Protein AF-A0A6N2E1J9-F1 (afdb_monomer_lite)

Foldseek 3Di:
DCVVVVVVVVVQLCQPDDPVCSVVSVVVVVVVVVVCVPVLVVQLVVQCVVVVDNVSSVVVVVVVVVVVCVVCVPDDRRPPDPPPVPDDD

Structure (mmCIF, N/CA/C/O backbone):
data_AF-A0A6N2E1J9-F1
#
_entry.id   AF-A0A6N2E1J9-F1
#
loop_
_atom_site.group_PDB
_atom_site.id
_atom_site.type_symbol
_atom_site.label_atom_id
_atom_site.label_alt_id
_atom_site.label_comp_id
_atom_site.label_asym_id
_atom_site.label_entity_id
_atom_site.label_seq_id
_atom_site.pdbx_PDB_ins_code
_atom_site.Cartn_x
_atom_site.Cartn_y
_atom_site.Cartn_z
_atom_site.occupancy
_atom_site.B_iso_or_equiv
_atom_site.auth_seq_id
_atom_site.auth_comp_id
_atom_site.auth_asym_id
_atom_site.auth_atom_id
_atom_site.pdbx_PDB_model_num
ATOM 1 N N . PHE A 1 1 ? 6.678 11.576 2.866 1.00 53.28 1 PHE A N 1
ATOM 2 C CA . PHE A 1 1 ? 5.508 12.446 3.098 1.00 53.28 1 PHE A CA 1
ATOM 3 C C . PHE A 1 1 ? 4.255 11.652 2.709 1.00 53.28 1 PHE A C 1
ATOM 5 O O . PHE A 1 1 ? 3.925 11.590 1.539 1.00 53.28 1 PHE A O 1
ATOM 12 N N . PHE A 1 2 ? 3.622 10.951 3.660 1.00 70.31 2 PHE A N 1
ATOM 13 C CA . PHE A 1 2 ? 2.387 10.161 3.440 1.00 70.31 2 PHE A CA 1
ATOM 14 C C . PHE A 1 2 ? 1.354 10.400 4.557 1.00 70.31 2 PHE A C 1
ATOM 16 O O . PHE A 1 2 ? 0.462 9.586 4.768 1.00 70.31 2 PHE A O 1
ATOM 23 N N . GLY A 1 3 ? 1.491 11.502 5.304 1.00 86.19 3 GLY A N 1
ATOM 24 C CA . GLY A 1 3 ? 0.724 11.776 6.526 1.00 86.19 3 GLY A CA 1
ATOM 25 C C . GLY A 1 3 ? -0.794 11.664 6.349 1.00 86.19 3 GLY A C 1
ATOM 26 O O . GLY A 1 3 ? -1.406 10.894 7.086 1.00 86.19 3 GLY A O 1
ATOM 27 N N . PRO A 1 4 ? -1.400 12.334 5.349 1.00 92.12 4 PRO A N 1
ATOM 28 C CA . PRO A 1 4 ? -2.843 12.255 5.130 1.00 92.12 4 PRO A CA 1
ATOM 29 C C . PRO A 1 4 ? -3.333 10.836 4.817 1.00 92.12 4 PRO A C 1
ATOM 31 O O . PRO A 1 4 ? -4.280 10.367 5.439 1.00 92.12 4 PRO A O 1
ATOM 34 N N . VAL A 1 5 ? -2.648 10.118 3.919 1.00 89.19 5 VAL A N 1
ATOM 35 C CA . VAL A 1 5 ? -2.996 8.733 3.547 1.00 89.19 5 VAL A CA 1
ATOM 36 C C . VAL A 1 5 ? -2.841 7.782 4.735 1.00 89.19 5 VAL A C 1
ATOM 38 O O . VAL A 1 5 ? -3.713 6.957 4.990 1.00 89.19 5 VAL A O 1
ATOM 41 N N . GLN A 1 6 ? -1.761 7.918 5.505 1.00 89.38 6 GLN A N 1
ATOM 42 C CA . GLN A 1 6 ? -1.503 7.083 6.679 1.00 89.38 6 GLN A CA 1
ATOM 43 C C . GLN A 1 6 ? -2.498 7.341 7.817 1.00 89.38 6 GLN A C 1
ATOM 45 O O . GLN A 1 6 ? -2.907 6.397 8.494 1.00 89.38 6 GLN A O 1
ATOM 50 N N . ALA A 1 7 ? -2.900 8.596 8.032 1.00 91.69 7 ALA A N 1
ATOM 51 C CA . ALA A 1 7 ? -3.925 8.947 9.011 1.00 91.69 7 ALA A CA 1
ATOM 52 C C . ALA A 1 7 ? -5.313 8.444 8.580 1.00 91.69 7 ALA A C 1
ATOM 54 O O . ALA A 1 7 ? -6.018 7.830 9.382 1.00 91.69 7 ALA A O 1
ATOM 55 N N . ALA A 1 8 ? -5.679 8.637 7.307 1.00 91.62 8 ALA A N 1
ATOM 56 C CA . ALA A 1 8 ? -6.947 8.167 6.752 1.00 91.62 8 ALA A CA 1
ATOM 57 C C . ALA A 1 8 ? -7.069 6.637 6.819 1.00 91.62 8 ALA A C 1
ATOM 59 O O . ALA A 1 8 ? -8.074 6.128 7.311 1.00 91.62 8 ALA A O 1
ATOM 60 N N . SER A 1 9 ? -6.023 5.904 6.422 1.00 91.62 9 SER A N 1
ATOM 61 C CA . SER A 1 9 ? -6.018 4.438 6.454 1.00 91.62 9 SER A CA 1
ATOM 62 C C . SER A 1 9 ? -6.167 3.884 7.873 1.00 91.62 9 SER A C 1
ATOM 64 O O . SER A 1 9 ? -6.926 2.943 8.080 1.00 91.62 9 SER A O 1
ATOM 66 N N . ARG A 1 10 ? -5.490 4.479 8.867 1.00 92.44 10 ARG A N 1
ATOM 67 C CA . ARG A 1 10 ? -5.639 4.078 10.277 1.00 92.44 10 ARG A CA 1
ATOM 68 C C . ARG A 1 10 ? -7.044 4.352 10.813 1.00 92.44 10 ARG A C 1
ATOM 70 O O . ARG A 1 10 ? -7.601 3.507 11.504 1.00 92.44 10 ARG A O 1
ATOM 77 N N . SER A 1 11 ? -7.617 5.508 10.478 1.00 92.69 11 SER A N 1
ATOM 78 C CA . SER A 1 11 ? -8.991 5.866 10.858 1.00 92.69 11 SER A CA 1
ATOM 79 C C . SER A 1 11 ? -10.020 4.909 10.243 1.00 92.69 11 SER A C 1
ATOM 81 O O . SER A 1 11 ? -10.933 4.448 10.926 1.00 92.69 11 SER A O 1
ATOM 83 N N . MET A 1 12 ? -9.846 4.550 8.967 1.00 91.50 12 MET A N 1
ATOM 84 C CA . MET A 1 12 ? -10.685 3.564 8.284 1.00 91.50 12 MET A CA 1
ATOM 85 C C . MET A 1 12 ? -10.566 2.180 8.929 1.00 91.50 12 MET A C 1
ATOM 87 O O . MET A 1 12 ? -11.583 1.542 9.188 1.00 91.50 12 MET A O 1
ATOM 91 N N . MET A 1 13 ? -9.343 1.754 9.253 1.00 93.31 13 MET A N 1
ATOM 92 C CA . MET A 1 13 ? -9.087 0.482 9.922 1.00 93.31 13 MET A CA 1
ATOM 93 C C . MET A 1 13 ? -9.784 0.394 11.285 1.00 93.31 13 MET A C 1
ATOM 95 O O . MET A 1 13 ? -10.460 -0.592 11.557 1.00 93.31 13 MET A O 1
ATOM 99 N N . ALA A 1 14 ? -9.695 1.449 12.100 1.00 91.81 14 ALA A N 1
ATOM 100 C CA . ALA A 1 14 ? -10.359 1.520 13.405 1.00 91.81 14 ALA A CA 1
ATOM 101 C C . ALA A 1 14 ? -11.893 1.451 13.304 1.00 91.81 14 ALA A C 1
ATOM 103 O O . ALA A 1 14 ? -12.556 0.958 14.209 1.00 91.81 14 ALA A O 1
ATOM 104 N N . ARG A 1 15 ? -12.474 1.951 12.206 1.00 89.56 15 ARG A N 1
ATOM 105 C CA . ARG A 1 15 ? -13.921 1.860 11.955 1.00 89.56 15 ARG A CA 1
ATOM 106 C C . ARG A 1 15 ? -14.349 0.480 11.468 1.00 89.56 15 ARG A C 1
ATOM 108 O O . ARG A 1 15 ? -15.483 0.089 11.719 1.00 89.56 15 ARG A O 1
ATOM 115 N N . LEU A 1 16 ? -13.486 -0.202 10.714 1.00 90.00 16 LEU A N 1
ATOM 116 C CA . LEU A 1 16 ? -13.780 -1.498 10.103 1.00 90.00 16 LEU A CA 1
ATOM 117 C C . LEU A 1 16 ? -13.537 -2.660 11.070 1.00 90.00 16 LEU A C 1
ATOM 119 O O . LEU A 1 16 ? -14.206 -3.683 10.964 1.00 90.00 16 LEU A O 1
ATOM 123 N N . ALA A 1 17 ? -12.586 -2.507 11.991 1.00 91.81 17 ALA A N 1
ATOM 124 C CA . ALA A 1 17 ? -12.210 -3.557 12.919 1.00 91.81 17 ALA A CA 1
ATOM 125 C C . ALA A 1 17 ? -13.305 -3.818 13.972 1.00 91.81 17 ALA A C 1
ATOM 127 O O . ALA A 1 17 ? -13.681 -2.899 14.707 1.00 91.81 17 ALA A O 1
ATOM 128 N N . PRO A 1 18 ? -13.807 -5.060 14.095 1.00 89.06 18 PRO A N 1
ATOM 129 C CA . PRO A 1 18 ? -14.644 -5.455 15.218 1.00 89.06 18 PRO A CA 1
ATOM 130 C C . PRO A 1 18 ? -13.884 -5.313 16.544 1.00 89.06 18 PRO A C 1
ATOM 132 O O . PRO A 1 18 ? -12.679 -5.559 16.618 1.00 89.06 18 PRO A O 1
ATOM 135 N N . LYS A 1 19 ? -14.594 -4.916 17.606 1.00 87.94 19 LYS A N 1
ATOM 136 C CA . LYS A 1 19 ? -13.989 -4.589 18.912 1.00 87.94 19 LYS A CA 1
ATOM 137 C C . LYS A 1 19 ? -13.289 -5.772 19.584 1.00 87.94 19 LYS A C 1
ATOM 139 O O . LYS A 1 19 ? -12.417 -5.574 20.420 1.00 87.94 19 LYS A O 1
ATOM 144 N N . ASP A 1 20 ? -13.704 -6.984 19.254 1.00 93.44 20 ASP A N 1
ATOM 145 C CA . ASP A 1 20 ? -13.184 -8.243 19.777 1.00 93.44 20 ASP A CA 1
ATOM 146 C C . ASP A 1 20 ? -11.855 -8.665 19.133 1.00 93.44 20 ASP A C 1
ATOM 148 O O . ASP A 1 20 ? -11.080 -9.369 19.774 1.00 93.44 20 ASP A O 1
ATOM 152 N N . VAL A 1 21 ? -11.551 -8.193 17.918 1.00 94.38 21 VAL A N 1
ATOM 153 C CA . VAL A 1 21 ? -10.346 -8.579 17.150 1.00 94.38 21 VAL A CA 1
ATOM 154 C C . VAL A 1 21 ? -9.513 -7.383 16.673 1.00 94.38 21 VAL A C 1
ATOM 156 O O . VAL A 1 21 ? -8.658 -7.508 15.794 1.00 94.38 21 VAL A O 1
ATOM 159 N N . GLU A 1 22 ? -9.720 -6.203 17.262 1.00 93.31 22 GLU A N 1
ATOM 160 C CA . GLU A 1 22 ? -9.068 -4.957 16.843 1.00 93.31 22 GLU A CA 1
ATOM 161 C C . GLU A 1 22 ? -7.533 -5.072 16.826 1.00 93.31 22 GLU A C 1
ATOM 163 O O . GLU A 1 22 ? -6.887 -4.707 15.841 1.00 93.31 22 GLU A O 1
ATOM 168 N N . ALA A 1 23 ? -6.939 -5.648 17.875 1.00 94.31 23 ALA A N 1
ATOM 169 C CA . ALA A 1 23 ? -5.488 -5.802 17.984 1.00 94.31 23 ALA A CA 1
ATOM 170 C C . ALA A 1 23 ? -4.900 -6.715 16.892 1.00 94.31 23 ALA A C 1
ATOM 172 O O . ALA A 1 23 ? -3.853 -6.400 16.323 1.00 94.31 23 ALA A O 1
ATOM 173 N N . GLU A 1 24 ? -5.577 -7.817 16.565 1.00 96.19 24 GLU A N 1
ATOM 174 C CA . GLU A 1 24 ? -5.142 -8.754 15.521 1.00 96.19 24 GLU A CA 1
ATOM 175 C C . GLU A 1 24 ? -5.201 -8.098 14.141 1.00 96.19 24 GLU A C 1
ATOM 177 O O . GLU A 1 24 ? -4.250 -8.167 13.357 1.00 96.19 24 GLU A O 1
ATOM 182 N N . MET A 1 25 ? -6.289 -7.379 13.874 1.00 95.69 25 MET A N 1
ATOM 183 C CA . MET A 1 25 ? -6.486 -6.653 12.630 1.00 95.69 25 MET A CA 1
ATOM 184 C C . MET A 1 25 ? -5.452 -5.529 12.439 1.00 95.69 25 MET A C 1
ATOM 186 O O . MET A 1 25 ? -4.892 -5.381 11.348 1.00 95.69 25 MET A O 1
ATOM 190 N N . PHE A 1 26 ? -5.118 -4.776 13.492 1.00 95.50 26 PHE A N 1
ATOM 191 C CA . PHE A 1 26 ? -4.022 -3.800 13.445 1.00 95.50 26 PHE A CA 1
ATOM 192 C C . PHE A 1 26 ? -2.638 -4.459 13.325 1.00 95.50 26 PHE A C 1
ATOM 194 O O . PHE A 1 26 ? -1.748 -3.893 12.682 1.00 95.50 26 PHE A O 1
ATOM 201 N N . GLY A 1 27 ? -2.457 -5.661 13.878 1.00 95.88 27 GLY A N 1
ATOM 202 C CA . GLY A 1 27 ? -1.263 -6.482 13.677 1.00 95.88 27 GLY A CA 1
ATOM 203 C C . GLY A 1 27 ? -1.061 -6.856 12.206 1.00 95.88 27 GLY A C 1
ATOM 204 O O . GLY A 1 27 ? 0.016 -6.626 11.650 1.00 95.88 27 GLY A O 1
ATOM 205 N N . LEU A 1 28 ? -2.115 -7.341 11.539 1.00 95.94 28 LEU A N 1
ATOM 206 C CA . LEU A 1 28 ? -2.105 -7.635 10.101 1.00 95.94 28 LEU A CA 1
ATOM 207 C C . LEU A 1 28 ? -1.881 -6.377 9.253 1.00 95.94 28 LEU A C 1
ATOM 209 O O . LEU A 1 28 ? -1.112 -6.414 8.289 1.00 95.94 28 LEU A O 1
ATOM 213 N N . TYR A 1 29 ? -2.494 -5.251 9.627 1.00 94.50 29 TYR A N 1
ATOM 214 C CA . TYR A 1 29 ? -2.274 -3.958 8.975 1.00 94.50 29 TYR A CA 1
ATOM 215 C C . TYR A 1 29 ? -0.794 -3.534 9.035 1.00 94.50 29 TYR A C 1
ATOM 217 O O . TYR A 1 29 ? -0.201 -3.170 8.015 1.00 94.50 29 TYR A O 1
ATOM 225 N N . ALA A 1 30 ? -0.161 -3.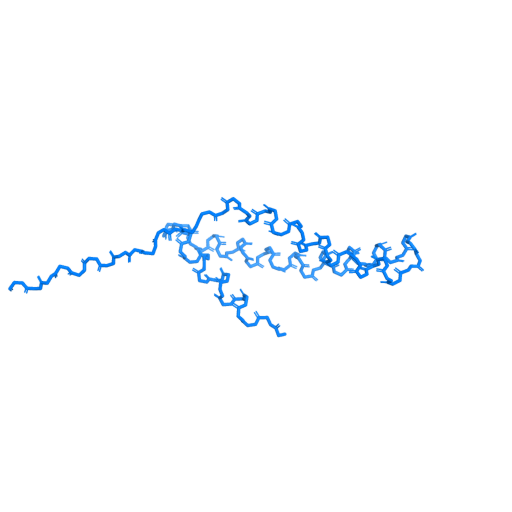640 10.208 1.00 94.12 30 ALA A N 1
ATOM 226 C CA . ALA A 1 30 ? 1.251 -3.308 10.387 1.00 94.12 30 ALA A CA 1
ATOM 227 C C . ALA A 1 30 ? 2.184 -4.264 9.622 1.00 94.12 30 ALA A C 1
ATOM 229 O O . ALA A 1 30 ? 3.128 -3.815 8.963 1.00 94.12 30 ALA A O 1
ATOM 230 N N . LEU A 1 31 ? 1.905 -5.571 9.670 1.00 96.25 31 LEU A N 1
ATOM 231 C CA . LEU A 1 31 ? 2.658 -6.587 8.934 1.00 96.25 31 LEU A CA 1
ATOM 232 C C . LEU A 1 31 ? 2.599 -6.339 7.423 1.00 96.25 31 LEU A C 1
ATOM 234 O O . LEU A 1 31 ? 3.635 -6.342 6.759 1.00 96.25 31 LEU A O 1
ATOM 238 N N . SER A 1 32 ? 1.408 -6.059 6.896 1.00 94.06 32 SER A N 1
ATOM 239 C CA . SER A 1 32 ? 1.195 -5.768 5.475 1.00 94.06 32 SER A CA 1
ATOM 240 C C . SER A 1 32 ? 2.030 -4.571 5.023 1.00 94.06 32 SER A C 1
ATOM 242 O O . SER A 1 32 ? 2.734 -4.651 4.016 1.00 94.06 32 SER A O 1
ATOM 244 N N . GLY A 1 33 ? 2.046 -3.488 5.810 1.00 91.38 33 GLY A N 1
ATOM 245 C CA . GLY A 1 33 ? 2.890 -2.323 5.533 1.00 91.38 33 GLY A CA 1
ATOM 246 C C . GLY A 1 33 ? 4.382 -2.667 5.471 1.00 91.38 33 GLY A C 1
ATOM 247 O O . GLY A 1 33 ? 5.095 -2.181 4.592 1.00 91.38 33 GLY A O 1
ATOM 248 N N . LYS A 1 34 ? 4.854 -3.554 6.356 1.00 94.12 34 LYS A N 1
ATOM 249 C CA . LYS A 1 34 ? 6.249 -4.010 6.362 1.00 94.12 34 LYS A CA 1
ATOM 250 C C . LYS A 1 34 ? 6.585 -4.884 5.154 1.00 94.12 34 LYS A C 1
ATOM 252 O O . LYS A 1 34 ? 7.648 -4.700 4.577 1.00 94.12 34 LYS A O 1
ATOM 257 N N . ILE A 1 35 ? 5.690 -5.781 4.741 1.00 95.50 35 ILE A N 1
ATOM 258 C CA . ILE A 1 35 ? 5.875 -6.600 3.531 1.00 95.50 35 ILE A CA 1
ATOM 259 C C . ILE A 1 35 ? 5.978 -5.701 2.295 1.00 95.50 35 ILE A C 1
ATOM 261 O O . ILE A 1 35 ? 6.913 -5.836 1.506 1.00 95.50 35 ILE A O 1
ATOM 265 N N . ILE A 1 36 ? 5.065 -4.736 2.156 1.00 92.00 36 ILE A N 1
ATOM 266 C CA . ILE A 1 36 ? 5.027 -3.814 1.013 1.00 92.00 36 ILE A CA 1
ATOM 267 C C . ILE A 1 36 ? 6.301 -2.962 0.934 1.00 92.00 36 ILE A C 1
ATOM 269 O O . ILE A 1 36 ? 6.793 -2.707 -0.166 1.00 92.00 36 ILE A O 1
ATOM 273 N N . ALA A 1 37 ? 6.878 -2.576 2.079 1.00 91.69 37 ALA A N 1
ATOM 274 C CA . ALA A 1 37 ? 8.127 -1.815 2.130 1.00 91.69 37 ALA A CA 1
ATOM 275 C C . ALA A 1 37 ? 9.308 -2.533 1.449 1.00 91.69 37 ALA A C 1
ATOM 277 O O . ALA A 1 37 ? 10.202 -1.863 0.938 1.00 91.69 37 ALA A O 1
ATOM 278 N N . PHE A 1 38 ? 9.295 -3.870 1.398 1.00 94.19 38 PHE A N 1
ATOM 279 C CA . 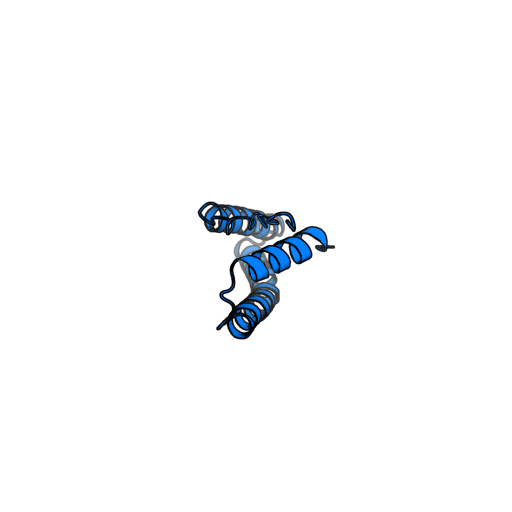PHE A 1 38 ? 10.276 -4.661 0.649 1.00 94.19 38 PHE A CA 1
ATOM 280 C C . PHE A 1 38 ? 9.778 -5.035 -0.750 1.00 94.19 38 PHE A C 1
ATOM 282 O O . PHE A 1 38 ? 10.534 -4.948 -1.715 1.00 94.19 38 PHE A O 1
ATOM 289 N N . ALA A 1 39 ? 8.505 -5.415 -0.882 1.00 94.25 39 ALA A N 1
ATOM 290 C CA . ALA A 1 39 ? 7.941 -5.880 -2.147 1.00 94.25 39 ALA A CA 1
ATOM 291 C C . ALA A 1 39 ? 7.958 -4.797 -3.239 1.00 94.25 39 ALA A C 1
ATOM 293 O O . ALA A 1 39 ? 8.250 -5.102 -4.392 1.00 94.25 39 ALA A O 1
ATOM 294 N N . GLY A 1 40 ? 7.695 -3.533 -2.886 1.00 93.56 40 GLY A N 1
ATOM 295 C CA . GLY A 1 40 ? 7.698 -2.416 -3.836 1.00 93.56 40 GLY A CA 1
ATOM 296 C C . GLY A 1 40 ? 9.063 -2.199 -4.507 1.00 93.56 40 GLY A C 1
ATOM 297 O O . GLY A 1 40 ? 9.140 -2.265 -5.736 1.00 93.56 40 GLY A O 1
ATOM 298 N N . PRO A 1 41 ? 10.149 -1.983 -3.737 1.00 95.00 41 PRO A N 1
ATOM 299 C CA . PRO A 1 41 ? 11.497 -1.862 -4.289 1.00 95.00 41 PRO A CA 1
ATOM 300 C C . PRO A 1 41 ? 11.947 -3.090 -5.084 1.00 95.00 41 PRO A C 1
ATOM 302 O O . PRO A 1 41 ? 12.546 -2.929 -6.143 1.00 95.00 41 PRO A O 1
ATOM 305 N N . VAL A 1 42 ? 11.628 -4.303 -4.616 1.00 96.56 42 VAL A N 1
ATOM 306 C CA . VAL A 1 42 ? 11.978 -5.543 -5.328 1.00 96.56 42 VAL A CA 1
ATOM 307 C C . VAL A 1 42 ? 11.262 -5.621 -6.675 1.00 96.56 42 VAL A C 1
ATOM 309 O O . VAL A 1 42 ? 11.909 -5.881 -7.683 1.00 96.56 42 VAL A O 1
ATOM 312 N N . ALA A 1 43 ? 9.958 -5.342 -6.727 1.00 96.00 43 ALA A N 1
ATOM 313 C CA . ALA A 1 43 ? 9.208 -5.341 -7.981 1.00 96.00 43 ALA A CA 1
ATOM 314 C C . ALA A 1 43 ? 9.764 -4.311 -8.976 1.00 96.00 43 ALA A C 1
ATOM 316 O O . ALA A 1 43 ? 9.958 -4.627 -10.147 1.00 96.00 43 ALA A O 1
ATOM 317 N N . LEU A 1 44 ? 10.082 -3.101 -8.503 1.00 96.56 44 LEU A N 1
ATOM 318 C CA . LEU A 1 44 ? 10.710 -2.075 -9.333 1.00 96.56 44 LEU A CA 1
ATOM 319 C C . LEU A 1 44 ? 12.078 -2.528 -9.857 1.00 96.56 44 LEU A C 1
ATOM 321 O O . LEU A 1 44 ? 12.363 -2.338 -11.040 1.00 96.56 44 LEU A O 1
ATOM 325 N N . ALA A 1 45 ? 12.915 -3.118 -9.000 1.00 96.50 45 ALA A N 1
ATOM 326 C CA . ALA A 1 45 ? 14.243 -3.594 -9.375 1.00 96.50 45 ALA A CA 1
ATOM 327 C C . ALA A 1 45 ? 14.161 -4.703 -10.431 1.00 96.50 45 ALA A C 1
ATOM 329 O O . ALA A 1 45 ? 14.808 -4.595 -11.466 1.00 96.50 45 ALA A O 1
ATOM 330 N N . VAL A 1 46 ? 13.300 -5.701 -10.219 1.00 97.38 46 VAL A N 1
ATOM 331 C CA . VAL A 1 46 ? 13.083 -6.813 -11.156 1.00 97.38 46 VAL A CA 1
ATOM 332 C C . VAL A 1 46 ? 12.610 -6.309 -12.520 1.00 97.38 46 VAL A C 1
ATOM 334 O O . VAL A 1 46 ? 13.136 -6.727 -13.545 1.00 97.38 46 VAL A O 1
ATOM 337 N N . VAL A 1 47 ? 11.651 -5.380 -12.559 1.00 96.88 47 VAL A N 1
ATOM 338 C CA . VAL A 1 47 ? 11.172 -4.812 -13.831 1.00 96.88 47 VAL A CA 1
ATOM 339 C C . VAL A 1 47 ? 12.259 -3.971 -14.502 1.00 96.88 47 VAL A C 1
ATOM 341 O O . VAL A 1 47 ? 12.419 -4.027 -15.716 1.00 96.88 47 VAL A O 1
ATOM 344 N N . THR A 1 48 ? 13.031 -3.201 -13.736 1.00 97.25 48 THR A N 1
ATOM 345 C CA . THR A 1 48 ? 14.131 -2.405 -14.301 1.00 97.25 48 THR A CA 1
ATOM 346 C C . THR A 1 48 ? 15.194 -3.297 -14.936 1.00 97.25 48 THR A C 1
ATOM 348 O O . THR A 1 48 ? 15.670 -2.967 -16.017 1.00 97.25 48 THR A O 1
ATOM 351 N N . ASP A 1 49 ? 15.529 -4.408 -14.279 1.00 97.12 49 ASP A N 1
ATOM 352 C CA . ASP A 1 49 ? 16.544 -5.366 -14.719 1.00 97.12 49 ASP A CA 1
ATOM 353 C C . ASP A 1 49 ? 16.104 -6.113 -15.987 1.00 97.12 49 ASP A C 1
ATOM 355 O O . ASP A 1 49 ? 16.809 -6.104 -16.988 1.00 97.12 49 ASP A O 1
ATOM 359 N N . ILE A 1 50 ? 14.878 -6.652 -16.007 1.00 97.44 50 ILE A N 1
ATOM 360 C CA . ILE A 1 50 ? 14.346 -7.406 -17.159 1.00 97.44 50 ILE A CA 1
ATOM 361 C C . ILE A 1 50 ? 14.234 -6.543 -18.421 1.00 97.44 50 ILE A C 1
ATOM 363 O O . ILE A 1 50 ? 14.487 -7.017 -19.526 1.00 97.44 50 ILE A O 1
ATOM 367 N N . PHE A 1 51 ? 13.793 -5.293 -18.275 1.00 95.88 51 PHE A N 1
ATOM 368 C CA . PHE A 1 51 ? 13.560 -4.394 -19.408 1.00 95.88 51 PHE A CA 1
ATOM 369 C C . PHE A 1 51 ? 14.756 -3.482 -19.705 1.00 95.88 51 PHE A C 1
ATOM 371 O O . PHE A 1 51 ? 14.640 -2.620 -20.579 1.00 95.88 51 PHE A O 1
ATOM 378 N N . GLU A 1 52 ? 15.849 -3.615 -18.944 1.00 95.38 52 GLU A N 1
ATOM 379 C CA . GLU A 1 52 ? 17.031 -2.741 -18.967 1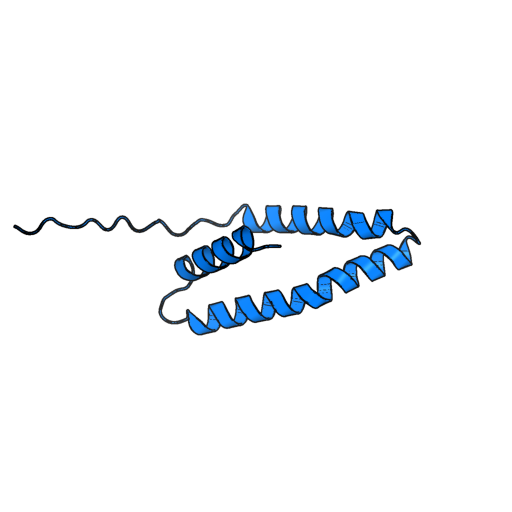.00 95.38 52 GLU A CA 1
ATOM 380 C C . GLU A 1 52 ? 16.663 -1.242 -19.016 1.00 95.38 52 GLU A C 1
ATOM 382 O O . GLU A 1 52 ? 17.286 -0.421 -19.689 1.00 95.38 52 GLU A O 1
ATOM 387 N N . SER A 1 53 ? 15.576 -0.868 -18.329 1.00 94.31 53 SER A N 1
ATOM 388 C CA . SER A 1 53 ? 14.937 0.437 -18.492 1.00 94.31 53 SER A CA 1
ATOM 389 C C . SER A 1 53 ? 14.338 0.951 -17.195 1.00 94.31 53 SER A C 1
ATOM 391 O O . SER A 1 53 ? 13.338 0.448 -16.680 1.00 94.31 53 SER A O 1
ATOM 393 N N . GLN A 1 54 ? 14.886 2.066 -16.714 1.00 93.81 54 GLN A N 1
ATOM 394 C CA . GLN A 1 54 ? 14.369 2.758 -15.534 1.00 93.81 54 GLN A CA 1
ATOM 395 C C . GLN A 1 54 ? 12.940 3.284 -15.747 1.00 93.81 54 GLN A C 1
ATOM 397 O O . GLN A 1 54 ? 12.152 3.341 -14.804 1.00 93.81 54 GLN A O 1
ATOM 402 N N . ARG A 1 55 ? 12.571 3.644 -16.986 1.00 95.06 55 ARG A N 1
ATOM 403 C CA . ARG A 1 55 ? 11.201 4.081 -17.306 1.00 95.06 55 ARG A CA 1
ATOM 404 C C . ARG A 1 55 ? 10.205 2.936 -17.135 1.00 95.06 55 ARG A C 1
ATOM 406 O O . ARG A 1 55 ? 9.131 3.159 -16.581 1.00 95.06 55 ARG A O 1
ATOM 413 N N . ALA A 1 56 ? 10.575 1.725 -17.557 1.00 92.62 56 ALA A N 1
ATOM 414 C CA . ALA A 1 56 ? 9.766 0.532 -17.327 1.00 92.62 56 ALA A CA 1
ATOM 415 C C . ALA A 1 56 ? 9.644 0.233 -15.822 1.00 92.62 56 ALA A C 1
ATOM 417 O O . ALA A 1 56 ? 8.537 0.035 -15.329 1.00 92.62 56 ALA A O 1
ATOM 418 N N . GLY A 1 57 ? 10.743 0.332 -15.065 1.00 94.31 57 GLY A N 1
ATOM 419 C CA . GLY A 1 57 ? 10.721 0.213 -13.601 1.00 94.31 57 GLY A CA 1
ATOM 420 C C . GLY A 1 57 ? 9.818 1.240 -12.903 1.00 94.31 57 GLY A C 1
ATOM 421 O O . GLY A 1 57 ? 9.105 0.914 -11.954 1.00 94.31 57 GLY A O 1
ATOM 422 N N . MET A 1 58 ? 9.773 2.482 -13.387 1.00 95.31 58 MET A N 1
ATOM 423 C CA . MET A 1 58 ? 8.862 3.510 -12.863 1.00 95.31 58 MET A CA 1
ATOM 424 C C . MET A 1 58 ? 7.389 3.200 -13.166 1.00 95.31 58 MET A C 1
ATOM 426 O O . MET A 1 58 ? 6.523 3.503 -12.343 1.00 95.31 58 MET A O 1
ATOM 430 N N . ALA A 1 59 ? 7.089 2.559 -14.302 1.00 95.38 59 ALA A N 1
ATOM 431 C CA . ALA A 1 59 ? 5.723 2.182 -14.675 1.00 95.38 59 ALA A CA 1
ATOM 432 C C . ALA A 1 59 ? 5.081 1.209 -13.668 1.00 95.38 59 ALA A C 1
ATOM 434 O O . ALA A 1 59 ? 3.867 1.246 -13.465 1.00 95.38 59 ALA A O 1
ATOM 435 N N . THR A 1 60 ? 5.885 0.416 -12.950 1.00 94.50 60 THR A N 1
ATOM 436 C CA . THR A 1 60 ? 5.417 -0.464 -11.865 1.00 94.50 60 THR A CA 1
ATOM 437 C C . THR A 1 60 ? 4.661 0.293 -10.766 1.00 94.50 60 THR A C 1
ATOM 439 O O . THR A 1 60 ? 3.722 -0.243 -10.184 1.00 94.50 60 THR A O 1
ATOM 442 N N . ILE A 1 61 ? 4.999 1.564 -10.509 1.00 93.81 61 ILE A N 1
ATOM 443 C CA . ILE A 1 61 ? 4.275 2.405 -9.540 1.00 93.81 61 ILE A CA 1
ATOM 444 C C . ILE A 1 61 ? 2.829 2.632 -9.992 1.00 93.81 61 ILE A C 1
ATOM 446 O O . ILE A 1 61 ? 1.901 2.530 -9.190 1.00 93.81 61 ILE A O 1
ATOM 450 N N . VAL A 1 62 ? 2.629 2.912 -11.282 1.00 95.88 62 VAL A N 1
ATOM 451 C CA . VAL A 1 62 ? 1.292 3.107 -11.861 1.00 95.88 62 VAL A CA 1
ATOM 452 C C . VAL A 1 62 ? 0.486 1.816 -11.763 1.00 95.88 62 VAL A C 1
ATOM 454 O O . VAL A 1 62 ? -0.675 1.855 -11.364 1.00 95.88 62 VAL A O 1
ATOM 457 N N . VAL A 1 63 ? 1.115 0.671 -12.044 1.00 95.12 63 VAL A N 1
ATOM 458 C CA . VAL A 1 63 ? 0.484 -0.648 -11.889 1.00 95.12 63 VAL A CA 1
ATOM 459 C C . VAL A 1 63 ? 0.006 -0.858 -10.450 1.00 95.12 63 VAL A C 1
ATOM 461 O O . VAL A 1 63 ? -1.158 -1.197 -10.250 1.00 95.12 63 VAL A O 1
ATOM 464 N N . PHE A 1 64 ? 0.841 -0.585 -9.441 1.00 94.44 64 PHE A N 1
ATOM 465 C CA . PHE A 1 64 ? 0.428 -0.700 -8.037 1.00 94.44 64 PHE A CA 1
ATOM 466 C C . PHE A 1 64 ? -0.735 0.227 -7.674 1.00 94.44 64 PHE A C 1
ATOM 468 O O . PHE A 1 64 ? -1.639 -0.197 -6.955 1.00 94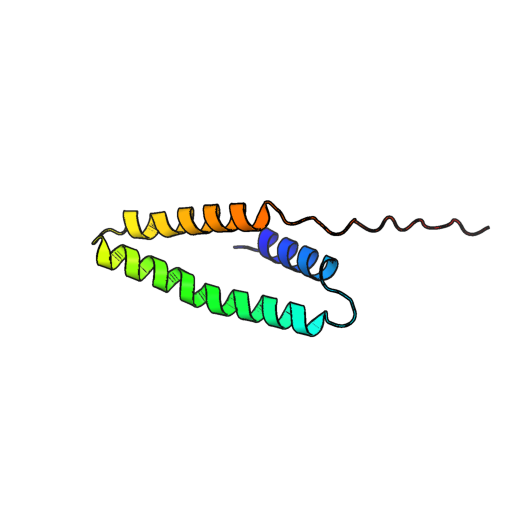.44 64 PHE A O 1
ATOM 475 N N . PHE A 1 65 ? -0.754 1.462 -8.183 1.00 93.94 65 PHE A N 1
ATOM 476 C CA . PHE A 1 65 ? -1.884 2.365 -7.961 1.00 93.94 65 PHE A CA 1
ATOM 477 C C . PHE A 1 65 ? -3.176 1.838 -8.582 1.00 93.94 65 PHE A C 1
ATOM 479 O O . PHE A 1 65 ? -4.202 1.831 -7.908 1.00 93.94 65 PHE A O 1
ATOM 486 N N . VAL A 1 66 ? -3.135 1.363 -9.829 1.00 97.06 66 VAL A N 1
ATOM 487 C CA . VAL A 1 66 ? -4.314 0.805 -10.509 1.00 97.06 66 VAL A CA 1
ATOM 488 C C . VAL A 1 66 ? -4.843 -0.414 -9.758 1.00 97.06 66 VAL A C 1
ATOM 490 O O . VAL A 1 66 ? -6.034 -0.480 -9.463 1.00 97.06 66 VAL A O 1
ATOM 493 N N . VAL A 1 67 ? -3.961 -1.342 -9.381 1.00 95.06 67 VAL A N 1
ATOM 494 C CA . VAL A 1 67 ? -4.329 -2.520 -8.583 1.00 95.06 67 VAL A CA 1
ATOM 495 C C . VAL A 1 67 ? -4.941 -2.102 -7.244 1.00 95.06 67 VAL A C 1
ATOM 497 O O . VAL A 1 67 ? -5.993 -2.612 -6.868 1.00 95.06 67 VAL A O 1
ATOM 500 N N . GLY A 1 68 ? -4.337 -1.135 -6.549 1.00 92.75 68 GLY A N 1
ATOM 501 C CA . GLY A 1 68 ? -4.860 -0.612 -5.287 1.00 92.75 68 GLY A CA 1
ATOM 502 C C . GLY A 1 68 ? -6.250 0.010 -5.428 1.00 92.75 68 GLY A C 1
ATOM 503 O O . GLY A 1 68 ? -7.122 -0.261 -4.606 1.00 92.75 68 GLY A O 1
ATOM 504 N N . ILE A 1 69 ? -6.485 0.787 -6.489 1.00 94.88 69 ILE A N 1
ATOM 505 C CA . ILE A 1 69 ? -7.797 1.375 -6.794 1.00 94.88 69 ILE A CA 1
ATOM 506 C C . ILE A 1 69 ? -8.833 0.277 -7.046 1.00 94.88 69 ILE A C 1
ATOM 508 O O . ILE A 1 69 ? -9.922 0.338 -6.483 1.00 94.88 69 ILE A O 1
ATOM 512 N N . ILE A 1 70 ? -8.495 -0.740 -7.845 1.00 96.38 70 ILE A N 1
ATOM 513 C CA . ILE A 1 70 ? -9.396 -1.865 -8.139 1.00 96.38 70 ILE A CA 1
ATOM 514 C C . ILE A 1 70 ? -9.773 -2.607 -6.852 1.00 96.38 70 ILE A C 1
ATOM 516 O O . ILE A 1 70 ? -10.951 -2.878 -6.630 1.00 96.38 70 ILE A O 1
ATOM 520 N N . ILE A 1 71 ? -8.798 -2.891 -5.983 1.00 93.06 71 ILE A N 1
ATOM 521 C CA . ILE A 1 71 ? -9.041 -3.564 -4.697 1.00 93.06 71 ILE A CA 1
ATOM 522 C C . ILE A 1 71 ? -9.939 -2.710 -3.792 1.00 93.06 71 ILE A C 1
ATOM 524 O O . ILE A 1 71 ? -10.841 -3.233 -3.143 1.00 93.06 71 ILE A O 1
ATOM 528 N N . MET A 1 72 ? -9.711 -1.396 -3.750 1.00 92.06 72 MET A N 1
ATOM 529 C CA . MET A 1 72 ? -10.483 -0.476 -2.910 1.00 92.06 72 MET A CA 1
ATOM 530 C C . MET A 1 72 ? -11.880 -0.165 -3.451 1.00 92.06 72 MET A C 1
ATOM 532 O O . MET A 1 72 ? -12.733 0.257 -2.676 1.00 92.06 72 MET A O 1
ATOM 536 N N . TRP A 1 73 ? -12.147 -0.394 -4.739 1.00 93.62 73 TRP A N 1
ATOM 537 C CA . TRP A 1 73 ? -13.413 -0.024 -5.382 1.00 93.62 73 TRP A CA 1
ATOM 538 C C . TRP A 1 73 ? -14.636 -0.614 -4.666 1.00 93.62 73 TRP A C 1
ATOM 540 O O . TRP A 1 73 ? -15.652 0.058 -4.502 1.00 93.62 73 TRP A O 1
ATOM 550 N N . GLY A 1 74 ? -14.544 -1.867 -4.220 1.00 89.19 74 GLY A N 1
ATOM 551 C CA . GLY A 1 74 ? -15.645 -2.566 -3.551 1.00 89.19 74 GLY A CA 1
ATOM 552 C C . GLY A 1 74 ? -15.744 -2.326 -2.043 1.00 89.19 74 GLY A C 1
ATOM 553 O O . GLY A 1 74 ? -16.643 -2.877 -1.409 1.00 89.19 74 GLY A O 1
ATOM 554 N N . VAL A 1 75 ? -14.827 -1.561 -1.444 1.00 89.44 75 VAL A N 1
ATOM 555 C CA . VAL A 1 75 ? -14.773 -1.414 0.013 1.00 89.44 75 VAL A CA 1
ATOM 556 C C . VAL A 1 75 ? -15.820 -0.409 0.475 1.00 89.44 75 VAL A C 1
ATOM 558 O O . VAL A 1 75 ? -15.748 0.782 0.183 1.00 89.44 75 VAL A O 1
ATOM 561 N N . GLN A 1 76 ? -16.794 -0.901 1.236 1.00 83.62 76 GLN A N 1
ATOM 562 C CA . GLN A 1 76 ? -17.820 -0.072 1.854 1.00 83.62 76 GLN A CA 1
ATOM 563 C C . GLN A 1 76 ? -17.299 0.509 3.165 1.00 83.62 76 GLN A C 1
ATOM 565 O O . GLN A 1 76 ? -16.812 -0.212 4.037 1.00 83.62 76 GLN A O 1
ATOM 570 N N . GLU A 1 77 ? -17.412 1.824 3.317 1.00 77.81 77 GLU A N 1
ATOM 571 C CA . GLU A 1 77 ? -17.097 2.460 4.586 1.00 77.81 77 GLU A CA 1
ATOM 572 C C . GLU A 1 77 ? -18.153 2.100 5.646 1.00 77.81 77 GLU A C 1
ATOM 574 O O . GLU A 1 77 ? -19.340 2.342 5.413 1.00 77.81 7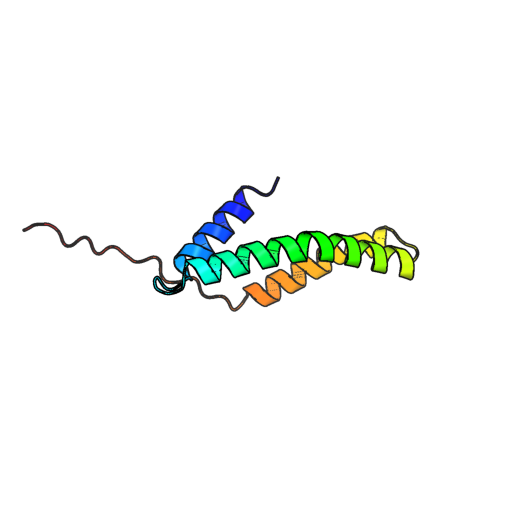7 GLU A O 1
ATOM 579 N N . PRO A 1 78 ? -17.751 1.600 6.831 1.00 71.88 78 PRO A N 1
ATOM 580 C CA . PRO A 1 78 ? -18.674 1.330 7.929 1.00 71.88 78 PRO A CA 1
ATOM 581 C C . PRO A 1 78 ? -19.408 2.612 8.303 1.00 71.88 78 PRO A C 1
ATOM 583 O O . PRO A 1 78 ? -18.766 3.637 8.542 1.00 71.88 78 PRO A O 1
ATOM 586 N N . GLU A 1 79 ? -20.735 2.582 8.328 1.00 68.06 79 GLU A N 1
ATOM 587 C CA . GLU A 1 79 ? -21.575 3.767 8.489 1.00 68.06 79 GLU A CA 1
ATOM 588 C C . GLU A 1 79 ? -21.089 4.633 9.660 1.00 68.06 79 GLU A C 1
ATOM 590 O O . GLU A 1 79 ? -20.836 4.145 10.764 1.00 68.06 79 GLU A O 1
ATOM 595 N N . ARG A 1 80 ? -20.861 5.928 9.403 1.00 61.47 80 ARG A N 1
ATOM 596 C CA . ARG A 1 80 ? -20.385 6.875 10.416 1.00 61.47 80 ARG A CA 1
ATOM 597 C C . ARG A 1 80 ? -21.492 6.984 11.454 1.00 61.47 80 ARG A C 1
ATOM 599 O O . ARG A 1 80 ? -22.440 7.730 11.226 1.00 61.47 80 ARG A O 1
ATOM 606 N N . GLY A 1 81 ? -21.402 6.182 12.519 1.00 53.03 81 GLY A N 1
ATOM 607 C CA . GLY A 1 81 ? -22.436 6.050 13.535 1.00 53.03 81 GLY A CA 1
ATOM 608 C C . GLY A 1 81 ? -22.958 7.427 13.905 1.00 53.03 81 GLY A C 1
ATOM 609 O O . GLY A 1 81 ? -22.252 8.213 14.536 1.00 53.03 81 GLY A O 1
ATOM 610 N N . ARG A 1 82 ? -24.175 7.744 13.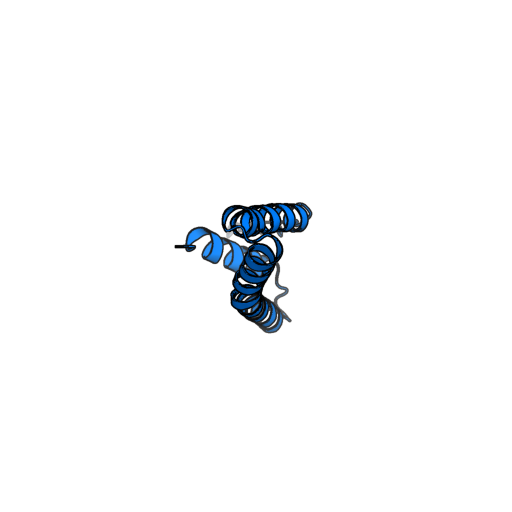449 1.00 52.12 82 ARG A N 1
ATOM 611 C CA . ARG A 1 82 ? -24.920 8.882 13.963 1.00 52.12 82 ARG A CA 1
ATOM 612 C C . ARG A 1 82 ? -25.106 8.545 15.428 1.00 52.12 82 ARG A C 1
ATOM 614 O O . ARG A 1 82 ? -25.925 7.697 15.767 1.00 52.12 82 ARG A O 1
ATOM 621 N N . THR A 1 83 ? -24.323 9.165 16.298 1.00 53.16 83 THR A N 1
ATOM 622 C CA . THR A 1 83 ? -24.713 9.330 17.686 1.00 53.16 83 THR A CA 1
ATOM 623 C C . THR A 1 83 ? -26.028 10.094 17.639 1.00 53.16 83 THR A C 1
ATOM 625 O O . THR A 1 83 ? -26.063 11.319 17.590 1.00 53.16 83 THR A O 1
ATOM 628 N N . THR A 1 84 ? -27.139 9.362 17.592 1.00 56.69 84 THR A N 1
ATOM 629 C CA . THR A 1 84 ? -28.424 9.846 18.070 1.00 56.69 84 THR A CA 1
ATOM 630 C C . THR A 1 84 ? -28.212 10.137 19.546 1.00 56.69 84 THR A C 1
ATOM 632 O O . THR A 1 84 ? -28.438 9.288 20.406 1.00 56.69 84 THR A O 1
ATOM 635 N N . VAL A 1 85 ? -27.673 11.321 19.832 1.00 65.44 85 VAL A N 1
ATOM 636 C CA . VAL A 1 85 ? -27.685 11.906 21.162 1.00 65.44 85 VAL A CA 1
ATOM 637 C C . VAL A 1 85 ? -29.160 12.118 21.466 1.00 65.44 85 VAL A C 1
ATOM 639 O O . VAL A 1 85 ? -29.782 13.049 20.960 1.00 65.44 85 VAL A O 1
ATOM 642 N N . LYS A 1 86 ? -29.753 11.183 22.210 1.00 59.78 86 LYS A N 1
ATOM 643 C CA . LYS A 1 86 ? -31.094 11.351 22.759 1.00 59.78 86 LYS A CA 1
ATOM 644 C C . LYS A 1 86 ? -31.000 12.517 23.755 1.00 59.78 86 LYS A C 1
ATOM 646 O O . LYS A 1 86 ? -30.189 12.412 24.677 1.00 59.78 86 LYS A O 1
ATOM 651 N N . PRO A 1 87 ? -31.731 13.628 23.558 1.00 67.94 87 PRO A N 1
ATOM 652 C CA . PRO A 1 87 ? -31.647 14.763 24.467 1.00 67.94 87 PRO A CA 1
ATOM 653 C C . PRO A 1 87 ? -32.054 14.324 25.883 1.00 67.94 87 PRO A C 1
ATOM 655 O O . PRO A 1 87 ? -32.967 13.498 26.013 1.00 67.94 87 PRO A O 1
ATOM 658 N N . PRO A 1 88 ? -31.371 14.823 26.929 1.00 74.44 88 PRO A N 1
ATOM 659 C CA . PRO A 1 88 ? -31.818 14.618 28.299 1.00 74.44 88 PRO A CA 1
ATOM 660 C C . PRO A 1 88 ? -33.192 15.283 28.458 1.00 74.44 88 PRO A C 1
ATOM 662 O O . PRO A 1 88 ? -33.355 16.445 28.083 1.00 74.44 88 PRO A O 1
ATOM 665 N N . LEU A 1 89 ? -34.173 14.507 28.928 1.00 76.25 89 LEU A N 1
ATOM 666 C CA . LEU A 1 89 ? -35.467 15.018 29.390 1.00 76.25 89 LEU A CA 1
ATOM 667 C C . LEU A 1 89 ? -35.282 15.776 30.705 1.00 76.25 89 LEU A C 1
ATOM 669 O O . LEU A 1 89 ? -34.467 15.296 31.527 1.00 76.25 89 LEU A O 1
#

Radius of gyration: 18.75 Å; chains: 1; bounding box: 52×24×49 Å

Sequence (89 aa):
FFGPVQAASRSMMARLAPKDVEAEMFGLYALSGKIIAFAGPVALAVVTDIFESQRAGMATIVVFFVVGIIIMWGVQEPERGRTTVKPPL

pLDDT: mean 88.62, std 11.87, range [52.12, 97.44]

Secondary structure (DSSP, 8-state):
--HHHHHHHHHHHHHHS-TTTHHHHHHHHHHHHHHHHHHHHHHHHHHHHHTT-HHHHHHHHHHHHHHHHHHHHT-PPPP------PPP-